Protein AF-A0A157ZLU2-F1 (afdb_monomer_lite)

Organism: NCBI:txid1777137

Sequence (108 aa):
MLDGDVAGGTYGPNGNQPDWSQWNIQAALFDSDAENQIGSFTVTNLSDPTVPDTNGLYQITASAGDTAKWPVGKAQFWISAQGPNGVTITDQPFWMRLRANPLSKYGA

Structure (mmCIF, N/CA/C/O backbone):
data_AF-A0A157ZLU2-F1
#
_entry.id   AF-A0A157ZLU2-F1
#
loop_
_atom_site.group_PDB
_atom_site.id
_atom_site.type_symbol
_atom_site.label_atom_id
_atom_site.label_alt_id
_atom_site.label_comp_id
_atom_site.label_asym_id
_atom_site.label_entity_id
_atom_site.label_seq_id
_atom_site.pdbx_PDB_ins_code
_atom_site.Cartn_x
_atom_site.Cartn_y
_atom_site.Cartn_z
_atom_site.occupancy
_atom_site.B_iso_or_equiv
_atom_site.auth_seq_id
_atom_site.auth_comp_id
_atom_site.auth_asym_id
_atom_site.auth_atom_id
_atom_site.pdbx_PDB_model_num
ATOM 1 N N . MET A 1 1 ? -0.187 19.696 -21.179 1.00 34.56 1 MET A N 1
ATOM 2 C CA . MET A 1 1 ? 0.857 18.668 -21.339 1.00 34.56 1 MET A CA 1
ATOM 3 C C . MET A 1 1 ? 1.612 18.624 -20.029 1.00 34.56 1 MET A C 1
ATOM 5 O O . MET A 1 1 ? 2.179 19.641 -19.658 1.00 34.56 1 MET A O 1
ATOM 9 N N . LEU A 1 2 ? 1.504 17.531 -19.276 1.00 32.09 2 LEU A N 1
ATOM 10 C CA . LEU A 1 2 ? 2.392 17.269 -18.144 1.00 32.09 2 LEU A CA 1
ATOM 11 C C . LEU A 1 2 ? 3.570 16.472 -18.715 1.00 32.09 2 LEU A C 1
ATOM 13 O O . LEU A 1 2 ? 3.538 15.248 -18.694 1.00 32.09 2 LEU A O 1
ATOM 17 N N . ASP A 1 3 ? 4.548 17.167 -19.298 1.00 43.78 3 ASP A N 1
ATOM 18 C CA . ASP A 1 3 ? 5.860 16.578 -19.590 1.00 43.78 3 ASP A CA 1
ATOM 19 C C . ASP A 1 3 ? 6.643 16.576 -18.277 1.00 43.78 3 ASP A C 1
ATOM 21 O O . ASP A 1 3 ? 7.316 17.541 -17.917 1.00 43.78 3 ASP A O 1
ATOM 25 N N . GLY A 1 4 ? 6.450 15.517 -17.496 1.00 42.09 4 GLY A N 1
ATOM 26 C CA . GLY A 1 4 ? 7.367 15.161 -16.427 1.00 42.09 4 GLY A CA 1
ATOM 27 C C . GLY A 1 4 ? 8.410 14.231 -17.020 1.00 42.09 4 GLY A C 1
ATOM 28 O O . GLY A 1 4 ? 8.059 13.121 -17.417 1.00 42.09 4 GLY A O 1
ATOM 29 N N . ASP A 1 5 ? 9.662 14.684 -17.093 1.00 44.69 5 ASP A N 1
ATOM 30 C CA . ASP A 1 5 ? 10.803 13.815 -17.373 1.00 44.69 5 ASP A CA 1
ATOM 31 C C . ASP A 1 5 ? 10.702 12.579 -16.475 1.00 44.69 5 ASP A C 1
ATOM 33 O O . ASP A 1 5 ? 10.697 12.660 -15.240 1.00 44.69 5 ASP A O 1
ATOM 37 N N . VAL A 1 6 ? 10.553 11.427 -17.114 1.00 48.81 6 VAL A N 1
ATOM 38 C CA . VAL A 1 6 ? 10.473 10.145 -16.436 1.00 48.81 6 VAL A CA 1
ATOM 39 C C . VAL A 1 6 ? 11.844 9.884 -15.831 1.00 48.81 6 VAL A C 1
ATOM 41 O O . VAL A 1 6 ? 12.842 9.792 -16.546 1.00 48.81 6 VAL A O 1
ATOM 44 N N . ALA A 1 7 ? 11.886 9.793 -14.502 1.00 47.41 7 ALA A N 1
ATOM 45 C CA . ALA A 1 7 ? 13.066 9.395 -13.749 1.00 47.41 7 ALA A CA 1
ATOM 46 C C . ALA A 1 7 ? 13.687 8.138 -14.389 1.00 47.41 7 ALA A C 1
ATOM 48 O O . ALA A 1 7 ? 12.998 7.142 -14.588 1.00 47.41 7 ALA A O 1
ATOM 49 N N . GLY A 1 8 ? 14.950 8.261 -14.805 1.00 52.78 8 GLY A N 1
ATOM 50 C CA . GLY A 1 8 ? 15.557 7.461 -15.868 1.00 52.78 8 GLY A CA 1
ATOM 51 C C . GLY A 1 8 ? 15.482 5.938 -15.728 1.00 52.78 8 GLY A C 1
ATOM 52 O O . GLY A 1 8 ? 15.530 5.379 -14.640 1.00 52.78 8 GLY A O 1
ATOM 53 N N . GLY A 1 9 ? 15.443 5.282 -16.889 1.00 60.19 9 GLY A N 1
ATOM 54 C CA . GLY A 1 9 ? 15.340 3.834 -17.047 1.00 60.19 9 GLY A CA 1
ATOM 55 C C . GLY A 1 9 ? 14.206 3.493 -18.007 1.00 60.19 9 GLY A C 1
ATOM 56 O O . GLY A 1 9 ? 13.121 4.070 -17.919 1.00 60.19 9 GLY A O 1
ATOM 57 N N . THR A 1 10 ? 14.462 2.594 -18.956 1.00 64.69 10 THR A N 1
ATOM 58 C CA . THR A 1 10 ? 13.421 2.069 -19.837 1.00 64.69 10 THR A CA 1
ATOM 59 C C . THR A 1 10 ? 13.122 0.611 -19.508 1.00 64.69 10 THR A C 1
ATOM 61 O O . THR A 1 10 ? 14.033 -0.168 -19.236 1.00 64.69 10 THR A O 1
ATOM 64 N N . TYR A 1 11 ? 11.841 0.244 -19.518 1.00 68.06 11 TYR A N 1
ATOM 65 C CA . TYR A 1 11 ? 11.346 -1.083 -19.144 1.00 68.06 11 TYR A CA 1
ATOM 66 C C . TYR A 1 11 ? 10.550 -1.735 -20.290 1.00 68.06 11 TYR A C 1
ATOM 68 O O . TYR A 1 11 ? 10.093 -1.066 -21.224 1.00 68.06 11 TYR A O 1
ATOM 76 N N . GLY A 1 12 ? 10.397 -3.061 -20.226 1.00 63.22 12 GLY A N 1
ATOM 77 C CA . GLY A 1 12 ? 9.719 -3.890 -21.227 1.00 63.22 12 GLY A CA 1
ATOM 78 C C . GLY A 1 12 ? 10.654 -4.393 -22.339 1.00 63.22 12 GLY A C 1
ATOM 79 O O . GLY A 1 12 ? 11.816 -3.995 -22.395 1.00 63.22 12 GLY A O 1
ATOM 80 N N . PRO A 1 13 ? 10.175 -5.240 -23.276 1.00 63.22 13 PRO A N 1
ATOM 81 C CA . PRO A 1 13 ? 11.028 -5.972 -24.222 1.00 63.22 13 PRO A CA 1
ATOM 82 C C . PRO A 1 13 ? 11.778 -5.053 -25.182 1.00 63.22 13 PRO A C 1
ATOM 84 O O . PRO A 1 13 ? 12.823 -5.416 -25.709 1.00 63.22 13 PRO A O 1
ATOM 87 N N . ASN A 1 14 ? 11.214 -3.866 -25.411 1.00 67.19 14 ASN A N 1
ATOM 88 C CA . ASN A 1 14 ? 11.705 -2.886 -26.369 1.00 67.19 14 ASN A CA 1
ATOM 89 C C . ASN A 1 14 ? 12.206 -1.600 -25.695 1.00 67.19 14 ASN A C 1
ATOM 91 O O . ASN A 1 14 ? 12.553 -0.668 -26.409 1.00 67.19 14 ASN A O 1
ATOM 95 N N . GLY A 1 15 ? 12.196 -1.513 -24.356 1.00 66.69 15 GLY A N 1
ATOM 96 C CA . GLY A 1 15 ? 12.684 -0.334 -23.633 1.00 66.69 15 GLY A CA 1
ATOM 97 C C . GLY A 1 15 ? 12.006 0.982 -24.038 1.00 66.69 15 GLY A C 1
ATOM 98 O O . GLY A 1 15 ? 12.664 2.014 -24.093 1.00 66.69 15 GLY A O 1
ATOM 99 N N . ASN A 1 16 ? 10.704 0.959 -24.336 1.00 70.19 16 ASN A N 1
ATOM 100 C CA . ASN A 1 16 ? 9.948 2.145 -24.771 1.00 70.19 16 ASN A CA 1
ATOM 101 C C . ASN A 1 16 ? 8.981 2.669 -23.698 1.00 70.19 16 ASN A C 1
ATOM 103 O O . ASN A 1 16 ? 8.146 3.525 -23.989 1.00 70.19 16 ASN A O 1
ATOM 107 N N . GLN A 1 17 ? 9.050 2.142 -22.476 1.00 68.31 17 GLN A N 1
ATOM 108 C CA . GLN A 1 17 ? 8.199 2.557 -21.365 1.00 68.31 17 GLN A CA 1
ATOM 109 C C . GLN A 1 17 ? 9.051 3.022 -20.181 1.00 68.31 17 GLN A C 1
ATOM 111 O O . GLN A 1 17 ? 10.136 2.475 -19.978 1.00 68.31 17 GLN A O 1
ATOM 116 N N . PRO A 1 18 ? 8.567 3.999 -19.396 1.00 77.56 18 PRO A N 1
ATOM 117 C CA . PRO A 1 18 ? 9.119 4.320 -18.084 1.00 77.56 18 PRO A CA 1
ATOM 118 C C . PRO A 1 18 ? 9.363 3.090 -17.211 1.00 77.56 18 PRO A C 1
ATOM 120 O O . PRO A 1 18 ? 8.518 2.197 -17.167 1.00 77.56 18 PRO A O 1
ATOM 123 N N . ASP A 1 19 ? 10.474 3.057 -16.479 1.00 82.94 19 ASP A N 1
ATOM 124 C CA . ASP A 1 19 ? 10.710 2.038 -15.455 1.00 82.94 19 ASP A CA 1
ATOM 125 C C . ASP A 1 19 ? 10.066 2.439 -14.116 1.00 82.94 19 ASP A C 1
ATOM 127 O O . ASP A 1 19 ? 10.624 3.198 -13.317 1.00 82.94 19 ASP A O 1
ATOM 131 N N . TRP A 1 20 ? 8.862 1.925 -13.861 1.00 85.25 20 TRP A N 1
ATOM 132 C CA . TRP A 1 20 ? 8.139 2.168 -12.610 1.00 85.25 20 TRP A CA 1
ATOM 133 C C . TRP A 1 20 ? 8.576 1.227 -11.481 1.00 85.25 20 TRP A C 1
AT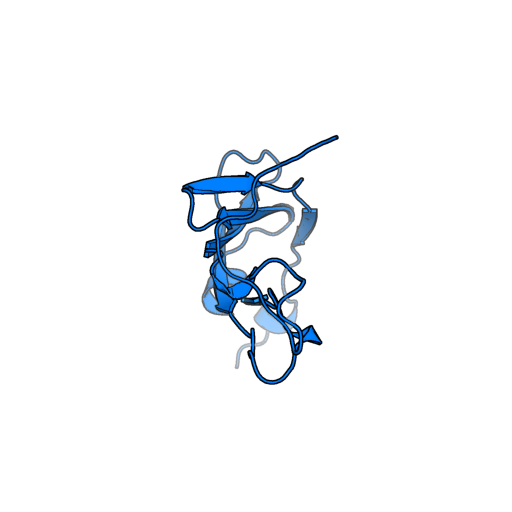OM 135 O O . TRP A 1 20 ? 8.178 1.422 -10.330 1.00 85.25 20 TRP A O 1
ATOM 145 N N . SER A 1 21 ? 9.422 0.230 -11.767 1.00 86.19 21 SER A N 1
ATOM 146 C CA . SER A 1 21 ? 9.936 -0.698 -10.753 1.00 86.19 21 SER A CA 1
ATOM 147 C C . SER A 1 21 ? 10.920 -0.038 -9.781 1.00 86.19 21 SER A C 1
ATOM 149 O O . SER A 1 21 ? 11.165 -0.554 -8.697 1.00 86.19 21 SER A O 1
ATOM 151 N N . GLN A 1 22 ? 11.466 1.125 -10.128 1.00 85.56 22 GLN A N 1
ATOM 152 C CA . GLN A 1 22 ? 12.413 1.848 -9.275 1.00 85.56 22 GLN A CA 1
ATOM 153 C C . GLN A 1 22 ? 11.733 2.810 -8.293 1.00 85.56 22 GLN A C 1
ATOM 155 O O . GLN A 1 22 ? 12.404 3.498 -7.524 1.00 85.56 22 GLN A O 1
ATOM 160 N N . TRP A 1 23 ? 10.406 2.903 -8.342 1.00 89.94 23 TRP A N 1
ATOM 161 C CA . TRP A 1 23 ? 9.655 3.841 -7.524 1.00 89.94 23 TRP A CA 1
ATOM 162 C C . TRP A 1 23 ? 9.485 3.302 -6.106 1.00 89.94 23 TRP A C 1
ATOM 164 O O . TRP A 1 23 ? 9.173 2.135 -5.879 1.00 89.94 23 TRP A O 1
ATOM 174 N N . ASN A 1 24 ? 9.657 4.177 -5.124 1.00 91.62 24 ASN A N 1
ATOM 175 C CA . ASN A 1 24 ? 9.384 3.843 -3.738 1.00 91.62 24 ASN A CA 1
ATOM 176 C C . ASN A 1 24 ? 7.904 4.097 -3.446 1.00 91.62 24 ASN A C 1
ATOM 178 O O . ASN A 1 24 ? 7.467 5.249 -3.412 1.00 91.62 24 ASN A O 1
ATOM 182 N N . ILE A 1 25 ? 7.137 3.027 -3.247 1.00 93.50 25 ILE A N 1
ATOM 183 C CA . ILE A 1 25 ? 5.709 3.106 -2.943 1.00 93.50 25 ILE A CA 1
ATOM 184 C C . ILE A 1 25 ? 5.499 2.986 -1.437 1.00 93.50 25 ILE A C 1
ATOM 186 O O . ILE A 1 25 ? 5.974 2.047 -0.797 1.00 93.50 25 ILE A O 1
ATOM 190 N N . GLN A 1 26 ? 4.740 3.922 -0.880 1.00 93.25 26 GLN A N 1
ATOM 191 C CA . GLN A 1 26 ? 4.343 3.928 0.521 1.00 93.25 26 GLN A CA 1
ATOM 192 C C . GLN A 1 26 ? 2.822 3.916 0.611 1.00 93.25 26 GLN A C 1
ATOM 194 O O . GLN A 1 26 ? 2.131 4.558 -0.178 1.00 93.25 26 GLN A O 1
ATOM 199 N N . ALA A 1 27 ? 2.302 3.183 1.591 1.00 94.00 27 ALA A N 1
ATOM 200 C CA . ALA A 1 27 ? 0.878 3.119 1.858 1.00 94.00 27 ALA A CA 1
ATOM 201 C C . ALA A 1 27 ? 0.606 3.253 3.354 1.00 94.00 27 ALA A C 1
ATOM 203 O O . ALA A 1 27 ? 1.292 2.658 4.193 1.00 94.00 27 ALA A O 1
ATOM 204 N N . ALA A 1 28 ? -0.415 4.035 3.680 1.00 93.62 28 ALA A N 1
ATOM 205 C CA . ALA A 1 28 ? -0.792 4.339 5.049 1.00 93.62 28 ALA A CA 1
ATOM 206 C C . ALA A 1 28 ? -2.308 4.472 5.181 1.00 93.62 28 ALA A C 1
ATOM 208 O O . ALA A 1 28 ? -3.015 4.834 4.238 1.00 93.62 28 ALA A O 1
ATOM 209 N N . LEU A 1 29 ? -2.800 4.165 6.378 1.00 94.75 29 LEU A N 1
ATOM 210 C CA . LEU A 1 29 ? -4.195 4.335 6.746 1.00 94.75 29 LEU A CA 1
ATOM 211 C C . LEU A 1 29 ? -4.300 5.479 7.742 1.00 94.75 29 LEU A C 1
ATOM 213 O O . LEU A 1 29 ? -3.606 5.475 8.758 1.00 94.75 29 LEU A O 1
ATOM 217 N N . PHE A 1 30 ? -5.199 6.409 7.473 1.00 94.88 30 PHE A N 1
ATOM 218 C CA . PHE A 1 30 ? -5.515 7.538 8.329 1.00 94.88 30 PHE A CA 1
ATOM 219 C C . PHE A 1 30 ? -6.964 7.464 8.801 1.00 94.88 30 PHE A C 1
ATOM 221 O O . PHE A 1 30 ? -7.805 6.780 8.204 1.00 94.88 30 PHE A O 1
ATOM 228 N N . ASP A 1 31 ? -7.252 8.169 9.888 1.00 94.31 31 ASP A N 1
ATOM 229 C CA . ASP A 1 31 ? -8.621 8.413 10.326 1.00 94.31 31 ASP A CA 1
ATOM 230 C C . ASP A 1 31 ? -9.453 9.166 9.266 1.00 94.31 31 ASP A C 1
ATOM 232 O O . ASP A 1 31 ? -9.001 9.477 8.157 1.00 94.31 31 ASP A O 1
ATOM 236 N N . SER A 1 32 ? -10.729 9.408 9.570 1.00 93.38 32 SER A N 1
ATOM 237 C CA . SER A 1 32 ? -11.641 10.040 8.617 1.00 93.38 32 SER A CA 1
ATOM 238 C C . SER A 1 32 ? -11.247 11.461 8.235 1.00 93.38 32 SER A C 1
ATOM 240 O O . SER A 1 32 ? -11.670 11.902 7.167 1.00 93.38 32 SER A O 1
ATOM 242 N N . ASP A 1 33 ? -10.441 12.137 9.047 1.00 92.75 33 ASP A N 1
ATOM 243 C CA . ASP A 1 33 ? -10.091 13.547 8.879 1.00 92.75 33 ASP A CA 1
ATOM 244 C C . ASP A 1 33 ? -8.664 13.727 8.324 1.00 92.75 33 ASP A C 1
ATOM 246 O O . ASP A 1 33 ? -8.250 14.846 8.042 1.00 92.75 33 ASP A O 1
ATOM 250 N N . ALA A 1 34 ? -7.954 12.618 8.065 1.00 90.81 34 ALA A N 1
ATOM 251 C CA . ALA A 1 34 ? -6.567 12.562 7.592 1.00 90.81 34 ALA A CA 1
ATOM 252 C C . ALA A 1 34 ? -5.537 13.176 8.556 1.00 90.81 34 ALA A C 1
ATOM 254 O O . ALA A 1 34 ? -4.418 13.483 8.145 1.00 90.81 34 ALA A O 1
ATOM 255 N N . GLU A 1 35 ? -5.881 13.332 9.834 1.00 91.44 35 GLU A N 1
ATOM 256 C CA . GLU A 1 35 ? -4.990 13.954 10.817 1.00 91.44 35 GLU A CA 1
ATOM 257 C C . GLU A 1 35 ? -4.089 12.923 11.499 1.00 91.44 35 GLU A C 1
ATOM 259 O O . GLU A 1 35 ? -2.910 13.187 11.740 1.00 91.44 35 GLU A O 1
ATOM 264 N N . ASN A 1 36 ? -4.618 11.725 11.772 1.00 92.06 36 ASN A N 1
ATOM 265 C CA . ASN A 1 36 ? -3.881 10.683 12.481 1.00 92.06 36 ASN A CA 1
ATOM 266 C C . ASN A 1 36 ? -3.688 9.447 11.612 1.00 92.06 36 ASN A C 1
ATOM 268 O O . ASN A 1 36 ? -4.651 8.856 11.117 1.00 92.06 36 ASN A O 1
ATOM 272 N N . GLN A 1 37 ? -2.437 8.999 11.491 1.00 93.81 37 GLN A N 1
ATOM 273 C CA . GLN A 1 37 ? -2.139 7.692 10.922 1.00 93.81 37 GLN A CA 1
ATOM 274 C C . GLN A 1 37 ? -2.534 6.597 11.924 1.00 93.81 37 GLN A C 1
ATOM 276 O O . GLN A 1 37 ? -2.008 6.523 13.033 1.00 93.81 37 GLN A O 1
ATOM 281 N N . ILE A 1 38 ? -3.451 5.725 11.514 1.00 93.44 38 ILE A N 1
ATOM 282 C CA . ILE A 1 38 ? -4.007 4.626 12.318 1.00 93.44 38 ILE A CA 1
ATOM 283 C C . ILE A 1 38 ? -3.533 3.246 11.846 1.00 93.44 38 ILE A C 1
ATOM 285 O O . ILE A 1 38 ? -3.800 2.241 12.505 1.00 93.44 38 ILE A O 1
ATOM 289 N N . GLY A 1 39 ? -2.835 3.179 10.710 1.00 92.12 39 GLY A N 1
ATOM 290 C CA . GLY A 1 39 ? -2.310 1.934 10.167 1.00 92.12 39 GLY A CA 1
ATOM 291 C C . GLY A 1 39 ? -1.181 2.132 9.162 1.00 92.12 39 GLY A C 1
ATOM 292 O O . GLY A 1 39 ? -1.040 3.182 8.530 1.00 92.12 39 GLY A O 1
ATOM 293 N N . SER A 1 40 ? -0.380 1.086 9.009 1.00 89.75 40 SER A N 1
ATOM 294 C CA . SER A 1 40 ? 0.671 0.971 8.003 1.00 89.75 40 SER A CA 1
ATOM 295 C C . SER A 1 40 ? 0.473 -0.301 7.184 1.00 89.75 40 SER A C 1
ATOM 297 O O . SER A 1 40 ? -0.266 -1.210 7.570 1.00 89.75 40 SER A O 1
ATOM 299 N N . PHE A 1 41 ? 1.130 -0.339 6.029 1.00 94.19 41 PHE A N 1
ATOM 300 C CA . PHE A 1 41 ? 1.118 -1.482 5.131 1.00 94.19 41 PHE A CA 1
ATOM 301 C C . PHE A 1 41 ? 2.546 -1.860 4.767 1.00 94.19 41 PHE A C 1
ATOM 303 O O . PHE A 1 41 ? 3.421 -1.006 4.632 1.00 94.19 41 PHE A O 1
ATOM 310 N N . THR A 1 42 ? 2.765 -3.153 4.564 1.00 95.38 42 THR A N 1
ATOM 311 C CA . THR A 1 42 ? 3.944 -3.635 3.851 1.00 95.38 42 THR A CA 1
ATOM 312 C C . THR A 1 42 ? 3.691 -3.475 2.361 1.00 95.38 42 THR A C 1
ATOM 314 O O . THR A 1 42 ? 2.648 -3.904 1.861 1.00 95.38 42 THR A O 1
ATOM 317 N N . VAL A 1 43 ? 4.646 -2.875 1.657 1.00 95.75 43 VAL A N 1
ATOM 318 C CA . VAL A 1 43 ? 4.609 -2.741 0.203 1.00 95.75 43 VAL A CA 1
ATOM 319 C C . VAL A 1 43 ? 5.718 -3.596 -0.391 1.00 95.75 43 VAL A C 1
ATOM 321 O O . VAL A 1 43 ? 6.874 -3.504 0.018 1.00 95.75 43 VAL A O 1
ATOM 324 N N . THR A 1 44 ? 5.362 -4.460 -1.333 1.00 96.06 44 THR A N 1
ATOM 325 C CA . THR A 1 44 ? 6.290 -5.366 -2.011 1.00 96.06 44 THR A CA 1
ATOM 326 C C . THR A 1 44 ? 6.266 -5.074 -3.499 1.00 96.06 44 THR A C 1
ATOM 328 O O . THR A 1 44 ? 5.205 -5.083 -4.118 1.00 96.06 44 THR A O 1
ATOM 331 N N . ASN A 1 45 ? 7.440 -4.816 -4.069 1.00 93.62 45 ASN A N 1
ATOM 332 C CA . ASN A 1 45 ? 7.607 -4.681 -5.506 1.00 93.62 45 ASN A CA 1
ATOM 333 C C . ASN A 1 45 ? 7.591 -6.069 -6.153 1.00 93.62 45 ASN A C 1
ATOM 335 O O . ASN A 1 45 ? 8.380 -6.934 -5.773 1.00 93.62 45 ASN A O 1
ATOM 339 N N . LEU A 1 46 ? 6.678 -6.271 -7.098 1.00 95.00 46 LEU A N 1
ATOM 340 C CA . LEU A 1 46 ? 6.501 -7.512 -7.850 1.00 95.00 46 LEU A CA 1
ATOM 341 C C . LEU A 1 46 ? 6.866 -7.347 -9.331 1.00 95.00 46 LEU A C 1
ATOM 343 O O . LEU A 1 46 ? 6.487 -8.181 -10.149 1.00 95.00 46 LEU A O 1
ATOM 347 N N . SER A 1 47 ? 7.576 -6.274 -9.681 1.00 90.25 47 SER A N 1
ATOM 348 C CA . SER A 1 47 ? 8.049 -6.059 -11.045 1.00 90.25 47 SER A CA 1
ATOM 349 C C . SER A 1 47 ? 9.059 -7.138 -11.442 1.00 90.25 47 SER A C 1
ATOM 351 O O . SER A 1 47 ? 10.021 -7.396 -10.718 1.00 90.25 47 SER A O 1
ATOM 353 N N . ASP A 1 48 ? 8.878 -7.719 -12.624 1.00 85.50 48 ASP A N 1
ATOM 354 C CA . ASP A 1 48 ? 9.748 -8.726 -13.228 1.00 85.50 48 ASP A CA 1
ATOM 355 C C . ASP A 1 48 ? 10.172 -8.2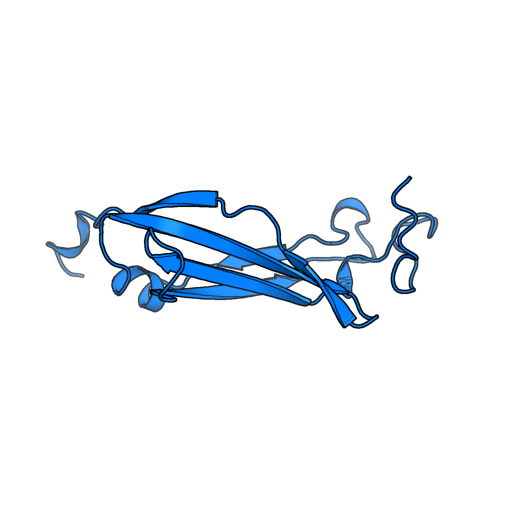66 -14.635 1.00 85.50 48 ASP A C 1
ATOM 357 O O . ASP A 1 48 ? 9.344 -8.235 -15.549 1.00 85.50 48 ASP A O 1
ATOM 361 N N . PRO A 1 49 ? 11.456 -7.924 -14.858 1.00 75.69 49 PRO A N 1
ATOM 362 C CA . PRO A 1 49 ? 11.926 -7.402 -16.143 1.00 75.69 49 PRO A CA 1
ATOM 363 C C . PRO A 1 49 ? 11.758 -8.392 -17.309 1.00 75.69 49 PRO A C 1
ATOM 365 O O . PRO A 1 49 ? 11.840 -7.990 -18.469 1.00 75.69 49 PRO A O 1
ATOM 368 N N . THR A 1 50 ? 11.528 -9.677 -17.022 1.00 81.06 50 THR A N 1
ATOM 369 C CA . THR A 1 50 ? 11.250 -10.711 -18.027 1.00 81.06 50 THR A CA 1
ATOM 370 C C . THR A 1 50 ? 9.763 -10.817 -18.384 1.00 81.06 50 THR A C 1
ATOM 372 O O . THR A 1 50 ? 9.429 -11.391 -19.423 1.00 81.06 50 THR A O 1
ATOM 375 N N . VAL A 1 51 ? 8.877 -10.217 -17.577 1.00 84.00 51 VAL A N 1
ATOM 376 C CA . VAL A 1 51 ? 7.422 -10.162 -17.778 1.00 84.00 51 VAL A CA 1
ATOM 377 C C . VAL A 1 51 ? 6.972 -8.691 -17.816 1.00 84.00 51 VAL A C 1
ATOM 379 O O . VAL A 1 51 ? 6.584 -8.127 -16.793 1.00 84.00 51 VAL A O 1
ATOM 382 N N . PRO A 1 52 ? 6.983 -8.049 -18.998 1.00 78.75 52 PRO A N 1
ATOM 383 C CA . PRO A 1 52 ? 6.769 -6.606 -19.156 1.00 78.75 52 PRO A CA 1
ATOM 384 C C . PRO A 1 52 ? 5.509 -6.041 -18.502 1.00 78.75 52 PRO A C 1
ATOM 386 O O . PRO A 1 52 ? 5.522 -4.915 -18.014 1.00 78.75 52 PRO A O 1
ATOM 389 N N . ASP A 1 53 ? 4.436 -6.827 -18.466 1.00 83.69 53 ASP A N 1
ATOM 390 C CA . ASP A 1 53 ? 3.142 -6.419 -17.911 1.00 83.69 53 ASP A CA 1
ATOM 391 C C . ASP A 1 53 ? 3.172 -6.244 -16.383 1.00 83.69 53 ASP A C 1
ATOM 393 O O . ASP A 1 53 ? 2.226 -5.723 -15.796 1.00 83.69 53 ASP A O 1
ATOM 397 N N . THR A 1 54 ? 4.256 -6.664 -15.726 1.00 88.44 54 THR A N 1
ATOM 398 C CA . THR A 1 54 ? 4.468 -6.473 -14.286 1.00 88.44 54 THR A CA 1
ATOM 399 C C . THR A 1 54 ? 5.217 -5.181 -13.950 1.00 88.44 54 THR A C 1
ATOM 401 O O . THR A 1 54 ? 5.467 -4.920 -12.776 1.00 88.44 54 THR A O 1
ATOM 404 N N . ASN A 1 55 ? 5.561 -4.344 -14.938 1.00 87.75 55 ASN A N 1
ATOM 405 C CA . ASN A 1 55 ? 6.231 -3.065 -14.694 1.00 87.75 55 ASN A CA 1
ATOM 406 C C . ASN A 1 55 ? 5.443 -2.183 -13.718 1.00 87.75 55 ASN A C 1
ATOM 408 O O . ASN A 1 55 ? 4.325 -1.764 -14.020 1.00 87.75 55 ASN A O 1
ATOM 412 N N . GLY A 1 56 ? 6.033 -1.865 -12.567 1.00 87.75 56 GLY A N 1
ATOM 413 C CA . GLY A 1 56 ? 5.358 -1.057 -11.555 1.00 87.75 56 GLY A CA 1
ATOM 414 C C . GLY A 1 56 ? 4.216 -1.795 -10.857 1.00 87.75 56 GLY A C 1
ATOM 415 O O . GLY A 1 56 ? 3.322 -1.155 -10.304 1.00 87.75 56 GLY A O 1
ATOM 416 N N . LEU A 1 57 ? 4.224 -3.131 -10.872 1.00 91.81 57 LEU A N 1
ATOM 417 C CA . LEU A 1 57 ? 3.301 -3.928 -10.080 1.00 91.81 57 LEU A CA 1
ATOM 418 C C . LEU A 1 57 ? 3.778 -3.961 -8.627 1.00 91.81 57 LEU A C 1
ATOM 420 O O . LEU A 1 57 ? 4.844 -4.493 -8.314 1.00 91.81 57 LEU A O 1
ATOM 424 N N . TYR A 1 58 ? 2.953 -3.436 -7.726 1.00 94.31 58 TYR A N 1
ATOM 425 C CA . TYR A 1 58 ? 3.195 -3.476 -6.287 1.00 94.31 58 TYR A CA 1
ATOM 426 C C . TYR A 1 58 ? 2.047 -4.179 -5.576 1.00 94.31 58 TYR A C 1
ATOM 428 O O . TYR A 1 58 ? 0.872 -3.934 -5.851 1.00 94.31 58 TYR A O 1
ATOM 436 N N . GLN A 1 59 ? 2.396 -5.024 -4.612 1.00 95.75 59 GLN A N 1
ATOM 437 C CA . GLN A 1 59 ? 1.447 -5.600 -3.674 1.00 95.75 59 GLN A CA 1
ATOM 438 C C . GLN A 1 59 ? 1.487 -4.818 -2.364 1.00 95.75 59 GLN A C 1
ATOM 440 O O . GLN A 1 59 ? 2.546 -4.642 -1.764 1.00 95.75 59 GLN A O 1
ATOM 445 N N . ILE A 1 60 ? 0.313 -4.401 -1.890 1.00 94.94 60 ILE A N 1
ATOM 446 C CA . ILE A 1 60 ? 0.148 -3.708 -0.613 1.00 94.94 60 ILE A CA 1
ATOM 447 C C . ILE A 1 60 ? -0.598 -4.635 0.343 1.00 94.94 60 ILE A C 1
ATOM 449 O O . ILE A 1 60 ? -1.703 -5.087 0.047 1.00 94.94 60 ILE A O 1
ATOM 453 N N . THR A 1 61 ? 0.010 -4.933 1.490 1.00 95.19 61 THR A N 1
ATOM 454 C CA . THR A 1 61 ? -0.518 -5.901 2.460 1.00 95.19 61 THR A CA 1
ATOM 455 C C . THR A 1 61 ? -0.526 -5.303 3.861 1.00 95.19 61 THR A C 1
ATOM 457 O O . THR A 1 61 ? 0.487 -4.783 4.320 1.00 95.19 61 THR A O 1
ATOM 460 N N . ALA A 1 62 ? -1.651 -5.413 4.567 1.00 92.25 62 ALA A N 1
ATOM 461 C CA . ALA A 1 62 ? -1.699 -5.185 6.010 1.00 92.25 62 ALA A CA 1
ATOM 462 C C . ALA A 1 62 ? -1.640 -6.525 6.741 1.00 92.25 62 ALA A C 1
ATOM 464 O O . ALA A 1 62 ? -2.316 -7.480 6.349 1.00 92.25 62 ALA A O 1
ATOM 465 N N . SER A 1 63 ? -0.849 -6.604 7.810 1.00 89.44 63 SER A N 1
ATOM 466 C CA . SER A 1 63 ? -0.793 -7.822 8.614 1.00 89.44 63 SER A CA 1
ATOM 467 C C . SER A 1 63 ? -2.050 -7.975 9.479 1.00 89.44 63 SER A C 1
ATOM 469 O O . SER A 1 63 ? -2.750 -7.007 9.796 1.00 89.44 63 SER A O 1
ATOM 471 N N . ALA A 1 64 ? -2.326 -9.199 9.934 1.00 87.31 64 ALA A N 1
ATOM 472 C CA . ALA A 1 64 ? -3.376 -9.432 10.927 1.00 87.31 64 ALA A CA 1
ATOM 473 C C . ALA A 1 64 ? -3.133 -8.624 12.220 1.00 87.31 64 ALA A C 1
ATOM 475 O O . ALA A 1 64 ? -4.079 -8.138 12.834 1.00 87.31 64 ALA A O 1
ATOM 476 N N . GLY A 1 65 ? -1.866 -8.435 12.610 1.00 86.12 65 GLY A N 1
ATOM 477 C CA . GLY A 1 65 ? -1.490 -7.644 13.783 1.00 86.12 65 GLY A CA 1
ATOM 478 C C . GLY A 1 65 ? -1.740 -6.142 13.621 1.00 86.12 65 GLY A C 1
ATOM 479 O O . GLY A 1 65 ? -2.085 -5.481 14.602 1.00 86.12 65 GLY A O 1
ATOM 480 N N . ASP A 1 66 ? -1.603 -5.612 12.403 1.00 86.88 66 ASP A N 1
ATOM 481 C CA . ASP A 1 66 ? -1.915 -4.211 12.097 1.00 86.88 66 ASP A CA 1
ATOM 482 C C . ASP A 1 66 ? -3.428 -4.002 12.066 1.00 86.88 66 ASP A C 1
ATOM 484 O O . ASP A 1 66 ? -3.960 -3.160 12.789 1.00 86.88 66 ASP A O 1
ATOM 488 N N . THR A 1 67 ? -4.136 -4.833 11.295 1.00 89.94 67 THR A N 1
ATOM 489 C CA . THR A 1 67 ? -5.592 -4.724 11.110 1.00 89.94 67 THR A CA 1
ATOM 490 C C . THR A 1 67 ? -6.385 -4.925 12.401 1.00 89.94 67 THR A C 1
ATOM 492 O O . THR A 1 67 ? -7.428 -4.298 12.575 1.00 89.94 67 THR A O 1
ATOM 495 N N . ALA A 1 68 ? -5.887 -5.734 13.343 1.00 87.00 68 ALA A N 1
ATOM 496 C CA . ALA A 1 68 ? -6.518 -5.935 14.649 1.00 87.00 68 ALA A CA 1
ATOM 497 C C . ALA A 1 68 ? -6.567 -4.666 15.522 1.00 87.00 68 ALA A C 1
ATOM 499 O O . ALA A 1 68 ? -7.364 -4.603 16.457 1.00 87.00 68 ALA A O 1
ATOM 500 N N . LYS A 1 69 ? -5.721 -3.667 15.239 1.00 86.56 69 LYS A N 1
ATOM 501 C CA . LYS A 1 69 ? -5.650 -2.406 15.997 1.00 86.56 69 LYS A CA 1
ATOM 502 C C . LYS A 1 69 ? -6.466 -1.287 15.361 1.00 86.56 69 LYS A C 1
ATOM 504 O O . LYS A 1 69 ? -6.643 -0.241 15.982 1.00 86.56 69 LYS A O 1
ATOM 509 N N . TRP A 1 70 ? -6.929 -1.474 14.128 1.00 90.1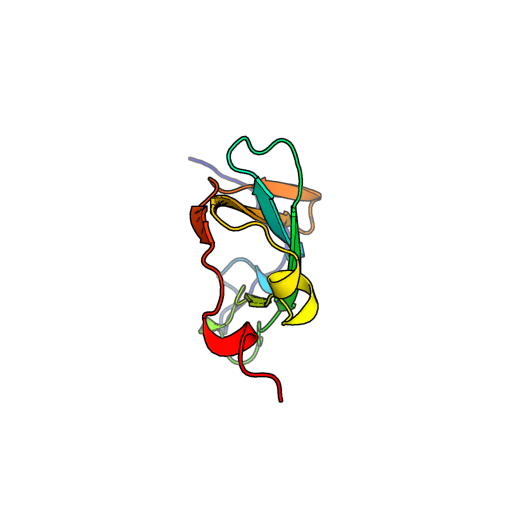2 70 TRP A N 1
ATOM 510 C CA . TRP A 1 70 ? -7.618 -0.415 13.413 1.00 90.12 70 TRP A CA 1
ATOM 511 C C . TRP A 1 70 ? -9.007 -0.154 14.015 1.00 90.12 70 TRP A C 1
ATOM 513 O O . TRP A 1 70 ? -9.761 -1.101 14.267 1.00 90.1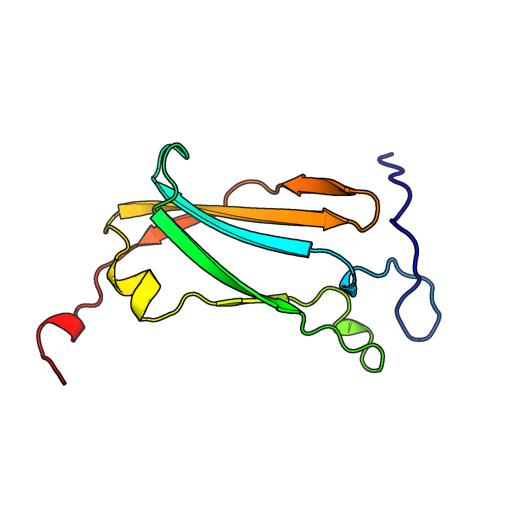2 70 TRP A O 1
ATOM 523 N N . PRO A 1 71 ? -9.385 1.117 14.229 1.00 90.25 71 PRO A N 1
ATOM 524 C CA . PRO A 1 71 ? -10.705 1.454 14.738 1.00 90.25 71 PRO A CA 1
ATOM 525 C C . PRO A 1 71 ? -11.799 1.083 13.730 1.00 90.25 71 PRO A C 1
ATOM 527 O O . PRO A 1 71 ? -11.632 1.190 12.517 1.00 90.25 71 PRO A O 1
ATOM 530 N N . VAL A 1 72 ? -12.968 0.682 14.230 1.00 91.94 72 VAL A N 1
ATOM 531 C CA . VAL A 1 72 ? -14.161 0.518 13.387 1.00 91.94 72 VAL A CA 1
ATOM 532 C C . VAL A 1 72 ? -14.659 1.896 12.973 1.00 91.94 72 VAL A C 1
ATOM 534 O O . VAL A 1 72 ? -14.889 2.750 13.826 1.00 91.94 72 VAL A O 1
ATOM 537 N N . GLY A 1 73 ? -14.894 2.108 11.680 1.00 93.25 73 GLY A N 1
ATOM 538 C CA . GLY A 1 73 ? -15.359 3.405 11.202 1.00 93.25 73 GLY A CA 1
ATOM 539 C C . GLY A 1 73 ? -14.973 3.708 9.764 1.00 93.25 73 GLY A C 1
ATOM 540 O O . GLY A 1 73 ? -14.606 2.819 8.995 1.00 93.25 73 GLY A O 1
ATOM 541 N N . LYS A 1 74 ? -15.119 4.982 9.399 1.00 94.19 74 LYS A N 1
ATOM 542 C CA . LYS A 1 74 ? -14.632 5.527 8.131 1.00 94.19 74 LYS A CA 1
ATOM 543 C C . LYS A 1 74 ? -13.137 5.818 8.277 1.00 94.19 74 LYS A C 1
ATOM 545 O O . LYS A 1 74 ? -12.730 6.360 9.296 1.00 94.19 74 LYS A O 1
ATOM 550 N N . ALA A 1 75 ? -12.357 5.477 7.263 1.00 95.44 75 ALA A N 1
ATOM 551 C CA . ALA A 1 75 ? -10.925 5.733 7.220 1.00 95.44 75 ALA A CA 1
ATOM 552 C C . ALA A 1 75 ? -10.505 6.127 5.801 1.00 95.44 75 ALA A C 1
ATOM 554 O O . ALA A 1 75 ? -11.215 5.834 4.828 1.00 95.44 75 ALA A O 1
ATOM 555 N N . GLN A 1 76 ? -9.361 6.790 5.703 1.00 95.81 76 GLN A N 1
ATOM 556 C CA . GLN A 1 76 ? -8.739 7.164 4.440 1.00 95.81 76 GLN A CA 1
ATOM 557 C C . GLN A 1 76 ? -7.492 6.327 4.223 1.00 95.81 76 GLN A C 1
ATOM 559 O O . GLN A 1 76 ? -6.620 6.281 5.086 1.00 95.81 76 GLN A O 1
ATOM 564 N N . PHE A 1 77 ? -7.370 5.700 3.064 1.00 94.56 77 PHE A N 1
ATOM 565 C CA . PHE A 1 77 ? -6.116 5.088 2.665 1.00 94.56 77 PHE A CA 1
ATOM 566 C C . PHE A 1 77 ? -5.426 5.934 1.624 1.00 94.56 77 PHE A C 1
ATOM 568 O O . PHE A 1 77 ? -6.029 6.371 0.643 1.00 94.56 77 PHE A O 1
ATOM 575 N N . TRP A 1 78 ? -4.137 6.101 1.854 1.00 94.31 78 TRP A N 1
ATOM 576 C CA . TRP A 1 78 ? -3.265 6.941 1.072 1.00 94.31 78 TRP A CA 1
ATOM 577 C C . TRP A 1 78 ? -2.155 6.093 0.471 1.00 94.31 78 TRP A C 1
ATOM 579 O O . TRP A 1 78 ? -1.545 5.278 1.169 1.00 94.31 78 TRP A O 1
ATOM 589 N N . ILE A 1 79 ? -1.888 6.324 -0.814 1.00 93.50 79 ILE A N 1
ATOM 590 C CA . ILE A 1 79 ? -0.697 5.840 -1.512 1.00 93.50 79 ILE A CA 1
ATOM 591 C C . ILE A 1 79 ? 0.116 7.059 -1.922 1.00 93.50 79 ILE A C 1
ATOM 593 O O . ILE A 1 79 ? -0.419 8.001 -2.514 1.00 93.50 79 ILE A O 1
ATOM 597 N N . SER A 1 80 ? 1.412 7.015 -1.648 1.00 92.75 80 SER A N 1
ATOM 598 C CA . SER A 1 80 ? 2.380 7.910 -2.265 1.00 92.75 80 SER A CA 1
ATOM 599 C C . SER A 1 80 ? 3.435 7.102 -3.009 1.00 92.75 80 SER A C 1
ATOM 601 O O . SER A 1 80 ? 3.780 5.978 -2.639 1.00 92.75 80 SER A O 1
ATOM 603 N N . ALA A 1 81 ? 3.922 7.680 -4.095 1.00 91.62 81 ALA A N 1
ATOM 604 C CA . ALA A 1 81 ? 4.912 7.091 -4.971 1.00 91.62 81 ALA A CA 1
ATOM 605 C C . ALA A 1 81 ? 6.032 8.108 -5.164 1.00 91.62 81 ALA A C 1
ATOM 607 O O . ALA A 1 81 ? 5.784 9.226 -5.615 1.00 91.62 81 ALA A O 1
ATOM 608 N N . GLN A 1 82 ? 7.257 7.740 -4.810 1.00 91.50 82 GLN A N 1
ATOM 609 C CA . GLN A 1 82 ? 8.426 8.584 -5.013 1.00 91.50 82 GLN A CA 1
ATOM 610 C C . GLN A 1 82 ? 9.293 8.009 -6.130 1.00 91.50 82 GLN A C 1
ATOM 612 O O . GLN A 1 82 ? 9.763 6.874 -6.039 1.00 91.50 82 GLN A O 1
ATOM 617 N N . GLY A 1 83 ? 9.509 8.802 -7.176 1.00 86.94 83 GLY A N 1
ATOM 618 C CA . GLY A 1 83 ? 10.408 8.447 -8.266 1.00 86.94 83 GLY A CA 1
ATOM 619 C C . GLY A 1 83 ? 11.890 8.568 -7.867 1.00 86.94 83 GLY A C 1
ATOM 620 O O . GLY A 1 83 ? 12.221 9.297 -6.928 1.00 86.94 83 GLY A O 1
ATOM 621 N N . PRO A 1 84 ? 12.812 7.928 -8.611 1.00 82.12 84 PRO A N 1
ATOM 622 C CA . PRO A 1 84 ? 14.265 8.021 -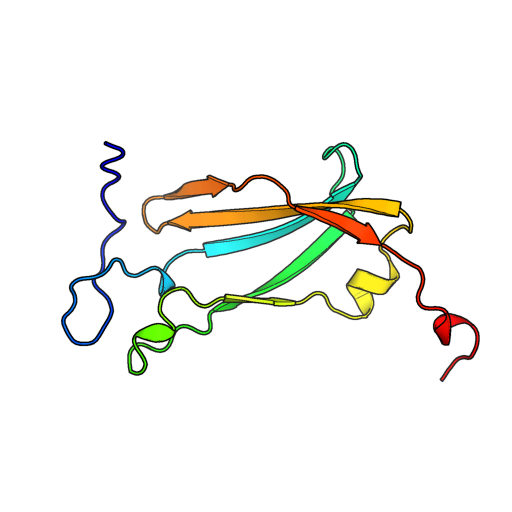8.395 1.00 82.12 84 PRO A CA 1
ATOM 623 C C . PRO A 1 84 ? 14.843 9.445 -8.388 1.00 82.12 84 PRO A C 1
ATOM 625 O O . PRO A 1 84 ? 15.883 9.698 -7.787 1.00 82.12 84 PRO A O 1
ATOM 628 N N . ASN A 1 85 ? 14.170 10.392 -9.045 1.00 81.50 85 ASN A N 1
ATOM 629 C CA . ASN A 1 85 ? 14.532 11.813 -9.056 1.00 81.50 85 ASN A CA 1
ATOM 630 C C . ASN A 1 85 ? 14.063 12.577 -7.798 1.00 81.50 85 ASN A C 1
ATOM 632 O O . ASN A 1 85 ? 14.238 13.791 -7.719 1.00 81.50 85 ASN A O 1
ATOM 636 N N . GLY A 1 86 ? 13.446 11.889 -6.833 1.00 82.81 86 GLY A N 1
ATOM 637 C CA . GLY A 1 86 ? 12.933 12.461 -5.590 1.00 82.81 86 GLY A CA 1
ATOM 638 C C . GLY A 1 86 ? 11.538 13.081 -5.697 1.00 82.81 86 GLY A C 1
ATOM 639 O O . GLY A 1 86 ? 11.006 13.518 -4.676 1.00 82.81 86 GLY A O 1
ATOM 640 N N . VAL A 1 87 ? 10.925 13.105 -6.887 1.00 84.62 87 VAL A N 1
ATOM 641 C CA . VAL A 1 87 ? 9.559 13.614 -7.072 1.00 84.62 87 VAL A CA 1
ATOM 642 C C . VAL A 1 87 ? 8.568 12.662 -6.415 1.00 84.62 87 VAL A C 1
ATOM 644 O O . VAL A 1 87 ? 8.541 11.475 -6.733 1.00 84.62 87 VAL A O 1
ATOM 647 N N . THR A 1 88 ? 7.729 13.198 -5.530 1.00 89.06 88 THR A N 1
ATOM 648 C CA . THR A 1 88 ? 6.644 12.454 -4.886 1.00 89.06 88 THR A CA 1
ATOM 649 C C . THR A 1 88 ? 5.317 12.784 -5.549 1.00 89.06 88 THR A C 1
ATOM 651 O O . THR A 1 88 ? 4.938 13.949 -5.665 1.00 89.06 88 THR A O 1
ATOM 654 N N . ILE A 1 89 ? 4.596 11.742 -5.940 1.00 87.44 89 ILE A N 1
ATOM 655 C CA . ILE A 1 89 ? 3.212 11.805 -6.390 1.00 87.44 89 ILE A CA 1
ATOM 656 C C . ILE A 1 89 ? 2.358 11.183 -5.290 1.00 87.44 89 ILE A C 1
ATOM 658 O O . ILE A 1 89 ? 2.607 10.058 -4.861 1.00 87.44 89 ILE A O 1
ATOM 662 N N . THR A 1 90 ? 1.350 11.918 -4.840 1.00 86.25 90 THR A N 1
ATOM 663 C CA . THR A 1 90 ? 0.349 11.418 -3.897 1.00 86.25 90 THR A CA 1
ATOM 664 C C . THR A 1 90 ? -0.988 11.402 -4.616 1.00 86.25 90 THR A C 1
ATOM 666 O O . THR A 1 90 ? -1.380 12.418 -5.194 1.00 86.25 90 THR A O 1
ATOM 669 N N . ASP A 1 91 ? -1.663 10.256 -4.614 1.00 78.50 91 ASP A N 1
ATOM 670 C CA . ASP A 1 91 ? -2.996 10.144 -5.208 1.00 78.50 91 ASP A CA 1
ATOM 671 C C . ASP A 1 91 ? -4.077 10.621 -4.222 1.00 78.50 91 ASP A C 1
ATOM 673 O O . ASP A 1 91 ? -3.832 10.775 -3.021 1.00 78.50 91 ASP A O 1
ATOM 677 N N . GLN A 1 92 ? -5.286 10.861 -4.728 1.00 86.12 92 GLN A N 1
ATOM 678 C CA . GLN A 1 92 ? -6.454 11.095 -3.886 1.00 86.12 92 GLN A CA 1
ATOM 679 C C . GLN A 1 92 ? -6.669 9.900 -2.948 1.00 86.12 92 GLN A C 1
ATOM 681 O O . GLN A 1 92 ? -6.546 8.748 -3.378 1.00 86.12 92 GLN A O 1
ATOM 686 N N . PRO A 1 93 ? -7.027 10.139 -1.674 1.00 89.50 93 PRO A N 1
ATOM 687 C CA . PRO A 1 93 ? -7.270 9.0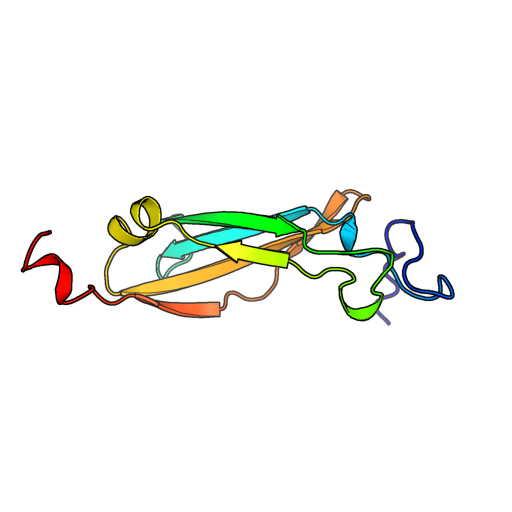46 -0.760 1.00 89.50 93 PRO A CA 1
ATOM 688 C C . PRO A 1 93 ? -8.459 8.224 -1.224 1.00 89.50 93 PRO A C 1
ATOM 690 O O . PRO A 1 93 ? -9.507 8.759 -1.607 1.00 89.50 93 PRO A O 1
ATOM 693 N N . PHE A 1 94 ? -8.341 6.908 -1.091 1.00 90.38 94 PHE A N 1
ATOM 694 C CA . PHE A 1 94 ? -9.516 6.068 -1.183 1.00 90.38 94 PHE A CA 1
ATOM 695 C C . PHE A 1 94 ? -10.206 6.001 0.177 1.00 90.38 94 PHE A C 1
ATOM 697 O O . PHE A 1 94 ? -9.593 5.799 1.229 1.00 90.38 94 PHE A O 1
ATOM 704 N N . TRP A 1 95 ? -11.525 6.147 0.156 1.00 93.38 95 TRP A N 1
ATOM 705 C CA . TRP A 1 95 ? -12.337 6.036 1.356 1.00 93.38 95 TRP A CA 1
ATOM 706 C C . TRP A 1 95 ? -12.721 4.587 1.600 1.00 93.38 95 TRP A C 1
ATOM 708 O O . TRP A 1 95 ? -13.310 3.935 0.738 1.00 93.38 95 TRP A O 1
ATOM 718 N N . MET A 1 96 ? -12.452 4.099 2.807 1.00 91.50 96 MET A N 1
ATOM 719 C CA . MET A 1 96 ? -12.862 2.766 3.230 1.00 91.50 96 MET A CA 1
ATOM 720 C C . MET A 1 96 ? -13.695 2.792 4.503 1.00 91.50 96 MET A C 1
ATOM 722 O O . MET A 1 96 ? -13.697 3.752 5.277 1.00 91.50 96 MET A O 1
ATOM 726 N N . ARG A 1 97 ? -14.422 1.693 4.714 1.00 92.00 97 ARG A N 1
ATOM 727 C CA . ARG A 1 97 ? -15.141 1.432 5.954 1.00 92.00 97 ARG A CA 1
ATOM 728 C C . ARG A 1 97 ? -14.598 0.174 6.606 1.00 92.00 97 ARG A C 1
ATOM 730 O O . ARG A 1 97 ? -14.805 -0.931 6.109 1.00 92.00 97 ARG A O 1
ATOM 737 N N . LEU A 1 98 ? -13.973 0.367 7.752 1.00 91.69 98 LEU A N 1
ATOM 738 C CA . LEU A 1 98 ? -13.441 -0.682 8.598 1.00 91.69 98 LEU A CA 1
ATOM 739 C C . LEU A 1 98 ? -14.580 -1.297 9.406 1.00 91.69 98 LEU A C 1
ATOM 741 O O . LEU A 1 98 ? -15.422 -0.587 9.966 1.00 91.69 98 LEU A O 1
ATOM 745 N N . ARG A 1 99 ? -14.630 -2.627 9.444 1.00 88.38 99 ARG A N 1
ATOM 746 C CA . ARG A 1 99 ? -15.631 -3.390 10.193 1.00 88.38 99 ARG A CA 1
ATOM 747 C C . ARG A 1 99 ? -14.920 -4.377 11.100 1.00 88.38 99 ARG A C 1
ATOM 749 O O . ARG A 1 99 ? -13.932 -4.980 10.698 1.00 88.38 99 ARG A O 1
ATOM 756 N N . ALA A 1 100 ? -15.459 -4.567 12.300 1.00 83.00 100 ALA A N 1
ATOM 757 C CA . ALA A 1 100 ? -14.989 -5.622 13.181 1.00 83.00 100 ALA A CA 1
ATOM 758 C C . ALA A 1 100 ? -15.191 -6.985 12.508 1.00 83.00 100 ALA A C 1
ATOM 760 O O . ALA A 1 100 ? -16.251 -7.241 11.929 1.00 83.00 100 ALA A O 1
ATOM 761 N N . ASN A 1 101 ? -14.196 -7.863 12.617 1.00 75.44 101 ASN A N 1
ATOM 762 C CA . ASN A 1 101 ? -14.369 -9.254 12.234 1.00 75.44 101 ASN A CA 1
ATOM 763 C C . ASN A 1 101 ? -15.235 -9.951 13.303 1.00 75.44 101 ASN A C 1
ATOM 765 O O . ASN A 1 101 ? -14.800 -10.049 14.454 1.00 75.44 101 ASN A O 1
ATOM 769 N N . PRO A 1 102 ? -16.437 -10.455 12.968 1.00 66.69 102 PRO A N 1
ATOM 770 C CA . PRO A 1 102 ? -17.304 -11.121 13.940 1.00 66.69 102 PRO A CA 1
ATOM 771 C C . PRO A 1 102 ? -16.683 -12.398 14.535 1.00 66.69 102 PRO A C 1
ATOM 773 O O . PRO A 1 102 ? -17.107 -12.829 15.606 1.00 66.69 102 PRO A O 1
ATOM 776 N N . LEU A 1 103 ? -15.659 -12.974 13.892 1.00 60.16 103 LEU A N 1
ATOM 777 C CA . LEU A 1 103 ? -14.972 -14.183 14.355 1.00 60.16 103 LEU A CA 1
ATOM 778 C C . LEU A 1 103 ? -13.988 -13.943 15.514 1.00 60.16 103 LEU A C 1
ATOM 780 O O . LEU A 1 103 ? -13.564 -14.908 16.139 1.00 60.16 103 LEU A O 1
ATOM 784 N N . SER A 1 104 ? -13.669 -12.695 15.891 1.00 55.00 104 SER A N 1
ATOM 785 C CA . SER A 1 104 ? -12.785 -12.440 17.047 1.00 55.00 104 SER A CA 1
ATOM 786 C C . SER A 1 104 ? -13.428 -12.768 18.406 1.00 55.00 104 SER A C 1
ATOM 788 O O . SER A 1 104 ? -12.755 -12.693 19.431 1.00 55.00 104 SER A O 1
ATOM 790 N N . LYS A 1 105 ? -14.732 -13.088 18.439 1.00 49.84 105 LYS A N 1
ATOM 791 C CA . LYS A 1 105 ? -15.471 -13.454 19.663 1.00 49.84 105 LYS A CA 1
ATOM 792 C C . LYS A 1 105 ? -15.422 -14.948 20.002 1.00 49.84 105 LYS A C 1
ATOM 794 O O . LYS A 1 105 ? -15.840 -15.315 21.096 1.00 49.84 105 LYS A O 1
ATOM 799 N N . TYR A 1 106 ? -14.924 -15.792 19.100 1.00 49.00 106 TYR A N 1
ATOM 800 C CA . TYR A 1 106 ? -14.875 -17.247 19.272 1.00 49.00 106 TYR A CA 1
ATOM 801 C C . TYR A 1 106 ? -13.442 -17.734 19.052 1.00 49.00 106 TYR A C 1
ATOM 803 O O . TYR A 1 106 ? -13.145 -18.305 18.011 1.00 49.00 106 TYR A O 1
ATOM 811 N N . GLY A 1 107 ? -12.557 -17.402 19.999 1.00 47.53 107 GLY A N 1
ATOM 812 C CA . GLY A 1 107 ? -11.107 -17.601 19.913 1.00 47.53 107 GLY A CA 1
ATOM 813 C C . GLY A 1 107 ? -10.654 -18.957 19.358 1.00 47.53 107 GLY A C 1
ATOM 814 O O . GLY A 1 107 ? -11.330 -19.970 19.532 1.00 47.53 107 GLY A O 1
ATOM 815 N N . ALA A 1 108 ? -9.500 -18.915 18.687 1.00 41.88 108 ALA A N 1
ATOM 816 C CA . ALA A 1 108 ? -8.685 -20.078 18.348 1.00 41.88 108 ALA A CA 1
ATOM 817 C C . ALA A 1 108 ? -8.207 -20.823 19.603 1.00 41.88 108 ALA A C 1
ATOM 819 O O . ALA A 1 108 ? -8.024 -20.151 20.647 1.00 41.88 108 ALA A O 1
#

pLDDT: mean 81.81, std 16.14, range [32.09, 96.06]

Secondary structure (DSSP, 8-state):
----PPPS-EETTTT-EE-GGG-EEEEEEE-TTSSSEEEE-EEEE--BTTBGGGTT-EEEE--HHHHTTSPSEEEEEEEEEE-TTS-EEEPPPEEEEE---GGGGS--

Foldseek 3Di:
DPPDDQQDFAADPVSPDRQLLQKDKFKFKFAPVNPDTLFGWDKDQPDDRVDRVSRNPIDTGGDPVRLVRHDFAKMWMWMWIAGPVRDIDIDGTDIDGRDDDPCVVPPD

Radius of gyration: 17.48 Å; chains: 1; bounding box: 33×39×46 Å